Protein AF-A0A850B6E8-F1 (afdb_monomer_lite)

Sec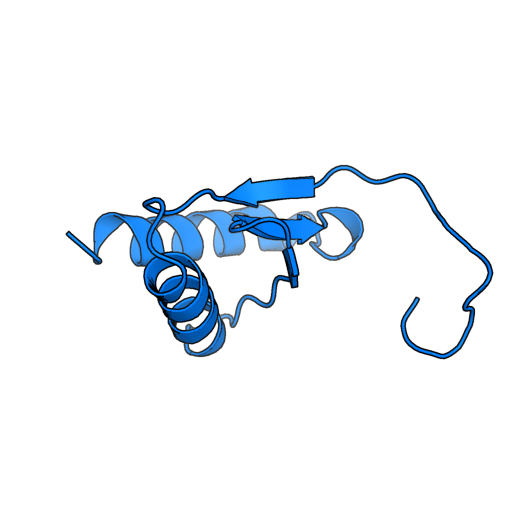ondary structure (DSSP, 8-state):
--SS-SS------EEEEE--SSHHHHHHHHHHHHHSSS----EEETTEEEEEGGGS-GGGHHHHHHHHHHHHHTT-

Radius of gyration: 13.29 Å; chains: 1; bounding box: 31×32×26 Å

Sequence (76 aa):
GGGASPDGSLPTWCVRLEGPSETDAVTGLARDLRASNPAIVGRIRDHALILDMRAVFRAEEGLLTEQLHRALIDRQ

pLDDT: mean 86.65, std 12.42, range [50.19, 97.19]

Structure (mmCIF, N/CA/C/O backbone):
data_AF-A0A850B6E8-F1
#
_entry.id   AF-A0A850B6E8-F1
#
loop_
_atom_site.group_PDB
_atom_site.id
_atom_site.type_symbol
_atom_site.label_atom_id
_atom_site.label_alt_id
_atom_site.label_comp_id
_atom_site.label_asym_id
_atom_site.label_entity_id
_atom_site.label_seq_id
_atom_site.pdbx_PDB_ins_code
_atom_site.Cartn_x
_atom_site.Cartn_y
_atom_site.Cartn_z
_atom_site.occupancy
_atom_site.B_iso_or_equiv
_atom_site.auth_seq_id
_atom_site.auth_comp_id
_atom_site.auth_asym_id
_atom_site.auth_atom_id
_atom_site.pdbx_PDB_model_num
ATOM 1 N N . GLY A 1 1 ? 7.947 -12.149 -8.754 1.00 58.28 1 GLY A N 1
ATOM 2 C CA . GLY A 1 1 ? 9.012 -11.174 -8.461 1.00 58.28 1 GLY A CA 1
ATOM 3 C C . GLY A 1 1 ? 8.999 -10.880 -6.982 1.00 58.28 1 GLY A C 1
ATOM 4 O O . GLY A 1 1 ? 8.099 -10.202 -6.517 1.00 58.28 1 GLY A O 1
ATOM 5 N N . GLY A 1 2 ? 9.943 -11.477 -6.266 1.00 57.75 2 GLY A N 1
ATOM 6 C CA . GLY A 1 2 ? 10.057 -11.492 -4.810 1.00 57.75 2 GLY A CA 1
ATOM 7 C C . GLY A 1 2 ? 11.051 -12.595 -4.458 1.00 57.75 2 GLY A C 1
ATOM 8 O O . GLY A 1 2 ? 10.655 -13.732 -4.247 1.00 57.75 2 GLY A O 1
ATOM 9 N N . GLY A 1 3 ? 12.346 -12.302 -4.595 1.00 62.88 3 GLY A N 1
ATOM 10 C CA . GLY A 1 3 ? 13.458 -13.228 -4.327 1.00 62.88 3 GLY A CA 1
ATOM 11 C C . GLY A 1 3 ? 13.790 -14.250 -5.426 1.00 62.88 3 GLY A C 1
ATOM 12 O O . GLY A 1 3 ? 14.961 -14.497 -5.670 1.00 62.88 3 GLY A O 1
ATOM 13 N N . ALA A 1 4 ? 12.797 -14.807 -6.128 1.00 66.12 4 ALA A N 1
ATOM 14 C CA . ALA A 1 4 ? 13.020 -15.945 -7.040 1.00 66.12 4 ALA A CA 1
ATOM 15 C C . ALA A 1 4 ? 13.529 -15.594 -8.457 1.00 66.12 4 ALA A C 1
ATOM 17 O O . ALA A 1 4 ? 13.977 -16.471 -9.186 1.00 66.12 4 ALA A O 1
ATOM 18 N N . SER A 1 5 ? 13.433 -14.332 -8.876 1.00 65.75 5 SER A N 1
ATOM 19 C CA . SER A 1 5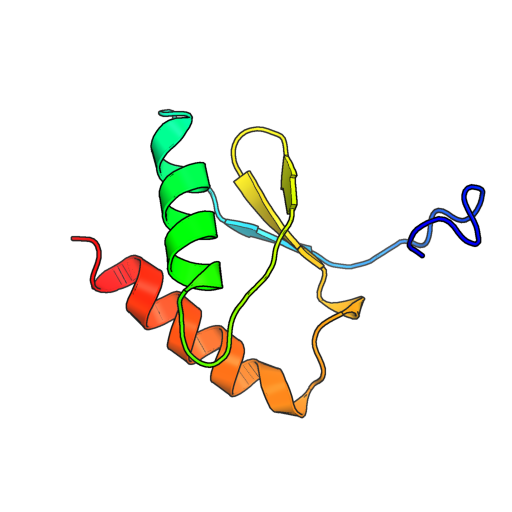 ? 13.949 -13.866 -10.171 1.00 65.75 5 SER A CA 1
ATOM 20 C C . SER A 1 5 ? 14.364 -12.398 -10.022 1.00 65.75 5 SER A C 1
ATOM 22 O O . SER A 1 5 ? 13.497 -11.520 -10.066 1.00 65.75 5 SER A O 1
ATOM 24 N N . PRO A 1 6 ? 15.645 -12.135 -9.704 1.00 65.44 6 PRO A N 1
ATOM 25 C CA . PRO A 1 6 ? 16.153 -10.783 -9.471 1.00 65.44 6 PRO A CA 1
ATOM 26 C C . PRO A 1 6 ? 16.388 -9.991 -10.767 1.00 65.44 6 PRO A C 1
ATOM 28 O O . PRO A 1 6 ? 16.315 -8.767 -10.740 1.00 65.44 6 PRO A O 1
ATOM 31 N N . ASP A 1 7 ? 16.586 -10.670 -11.900 1.00 67.50 7 ASP A N 1
ATOM 32 C CA . ASP A 1 7 ? 17.083 -10.042 -13.136 1.00 67.50 7 ASP A CA 1
ATOM 33 C C . ASP A 1 7 ? 15.982 -9.454 -14.043 1.00 67.50 7 ASP A C 1
ATOM 35 O O . ASP A 1 7 ? 16.265 -8.802 -15.047 1.00 67.50 7 ASP A O 1
ATOM 39 N N . GLY A 1 8 ? 14.705 -9.658 -13.705 1.00 64.44 8 GLY A N 1
ATOM 40 C CA . GLY A 1 8 ? 13.576 -9.192 -14.510 1.00 64.44 8 GLY A CA 1
ATOM 41 C C . G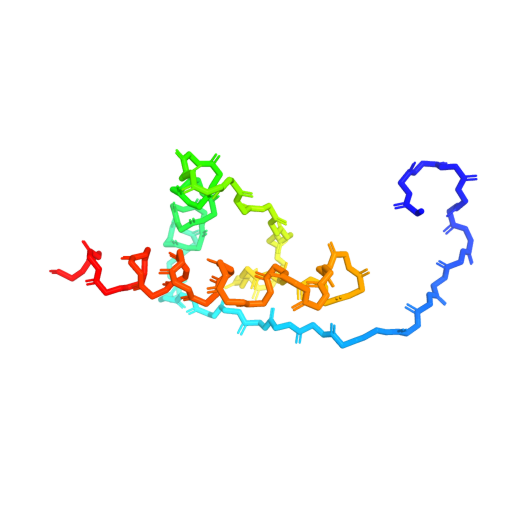LY A 1 8 ? 12.978 -7.881 -14.004 1.00 64.44 8 GLY A C 1
ATOM 42 O O . GLY A 1 8 ? 12.119 -7.901 -13.121 1.00 64.44 8 GLY A O 1
ATOM 43 N N . SER A 1 9 ? 13.343 -6.744 -14.609 1.00 71.19 9 SER A N 1
ATOM 44 C CA . SER A 1 9 ? 12.511 -5.536 -14.513 1.00 71.19 9 SER A CA 1
ATOM 45 C C . SER A 1 9 ? 11.433 -5.586 -15.597 1.00 71.19 9 SER A C 1
ATOM 47 O O . SER A 1 9 ? 11.727 -5.599 -16.789 1.00 71.19 9 SER A O 1
ATOM 49 N N . LEU A 1 10 ? 10.173 -5.679 -15.178 1.00 82.56 10 LEU A N 1
ATOM 50 C CA . LEU A 1 10 ? 9.021 -5.637 -16.076 1.00 82.56 10 LEU A CA 1
ATOM 51 C C . LEU A 1 10 ? 8.295 -4.304 -15.871 1.00 82.56 10 LEU A C 1
ATOM 53 O O . LEU A 1 10 ? 7.910 -4.033 -14.723 1.00 82.56 10 LEU A O 1
ATOM 57 N N . PRO A 1 11 ? 8.091 -3.501 -16.934 1.00 88.94 11 PRO A N 1
ATOM 58 C CA . PRO A 1 11 ? 7.368 -2.240 -16.832 1.00 88.94 11 PRO A CA 1
ATOM 59 C C . PRO A 1 11 ? 5.936 -2.488 -16.347 1.00 88.94 11 PRO A C 1
ATOM 61 O O . PRO A 1 11 ? 5.316 -3.500 -16.672 1.00 88.94 11 PRO A O 1
ATOM 64 N N . THR A 1 12 ? 5.427 -1.572 -15.530 1.00 92.50 12 THR A N 1
ATOM 65 C CA . THR A 1 12 ? 4.090 -1.645 -14.930 1.00 92.50 12 THR A CA 1
ATOM 66 C C . THR A 1 12 ? 3.581 -0.239 -14.636 1.00 92.50 12 THR A C 1
ATOM 68 O O . THR A 1 12 ? 4.370 0.705 -14.537 1.00 92.50 12 THR A O 1
ATOM 71 N N . TRP A 1 13 ? 2.268 -0.111 -14.479 1.00 94.44 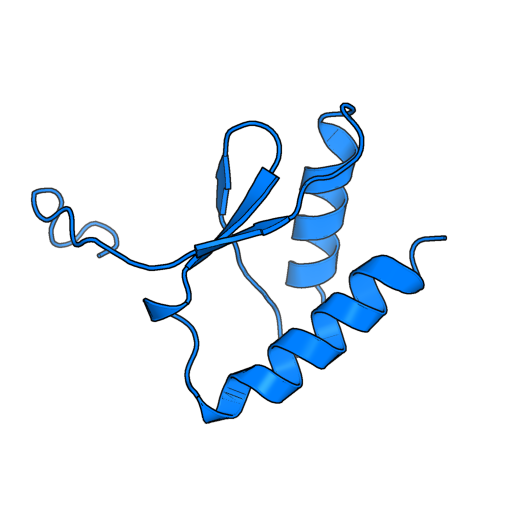13 TRP A N 1
ATOM 72 C CA . TRP A 1 13 ? 1.632 1.113 -14.013 1.00 94.44 13 TRP A CA 1
ATOM 73 C C . TRP A 1 13 ? 1.494 1.078 -12.494 1.00 94.44 13 TRP A C 1
ATOM 75 O O . TRP A 1 13 ? 1.029 0.090 -11.922 1.00 94.44 13 TRP A O 1
ATOM 85 N N . CYS A 1 14 ? 1.873 2.178 -11.849 1.00 95.25 14 CYS A N 1
ATOM 86 C CA . CYS A 1 14 ? 1.735 2.339 -10.409 1.00 95.25 14 CYS A CA 1
ATOM 87 C C . CYS A 1 14 ? 0.900 3.572 -10.078 1.00 95.25 14 CYS A C 1
ATOM 89 O O . CYS A 1 14 ? 1.014 4.600 -10.744 1.00 95.25 14 CYS A O 1
ATOM 91 N N . VAL A 1 15 ? 0.146 3.489 -8.986 1.00 95.06 15 VAL A N 1
ATOM 92 C CA . VAL A 1 15 ? -0.460 4.651 -8.334 1.00 95.06 15 VAL A CA 1
ATOM 93 C C . VAL A 1 15 ? 0.507 5.150 -7.265 1.00 95.06 15 VAL A C 1
ATOM 95 O O . VAL A 1 15 ? 0.978 4.374 -6.431 1.00 95.06 15 VAL A O 1
ATOM 98 N N . ARG A 1 16 ? 0.829 6.444 -7.313 1.00 95.12 16 ARG A N 1
ATOM 99 C CA . ARG A 1 16 ? 1.698 7.128 -6.351 1.00 95.12 16 ARG A CA 1
ATOM 100 C C . ARG A 1 16 ? 0.831 8.014 -5.462 1.00 95.12 16 ARG A C 1
ATOM 102 O O . ARG A 1 16 ? 0.198 8.937 -5.960 1.00 95.12 16 ARG A O 1
ATOM 109 N N . LEU A 1 17 ? 0.807 7.715 -4.168 1.00 92.06 17 LEU A N 1
ATOM 110 C CA . LEU A 1 17 ? 0.117 8.501 -3.149 1.00 92.06 17 LEU A CA 1
ATOM 111 C C . LEU A 1 17 ? 1.154 9.315 -2.380 1.00 92.06 17 LEU A C 1
ATOM 113 O O . LEU A 1 17 ? 2.021 8.752 -1.704 1.00 92.06 17 LEU A O 1
ATOM 117 N N . GLU A 1 18 ? 1.077 10.632 -2.519 1.00 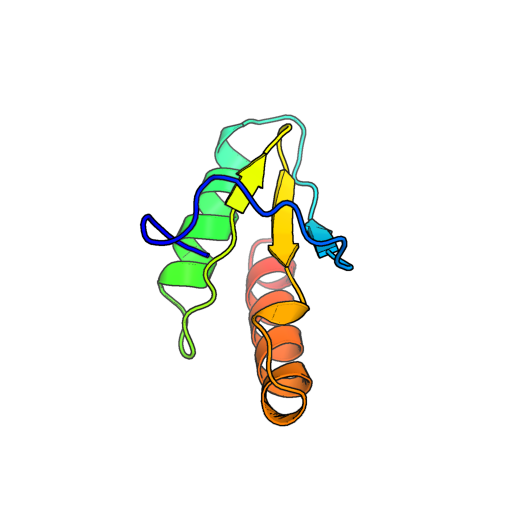88.62 18 GLU A N 1
ATOM 118 C CA . GLU A 1 18 ? 1.968 11.571 -1.844 1.00 88.62 18 GLU A CA 1
ATOM 119 C C . GLU A 1 18 ? 1.335 12.022 -0.531 1.00 88.62 18 GLU A C 1
ATOM 121 O O . GLU A 1 18 ? 0.140 12.313 -0.470 1.00 88.62 18 GLU A O 1
ATOM 126 N N . GLY A 1 19 ? 2.134 12.036 0.532 1.00 75.31 19 GLY A N 1
ATOM 127 C CA . GLY A 1 19 ? 1.753 12.658 1.795 1.00 75.31 19 GLY A CA 1
ATOM 128 C C . GLY A 1 19 ? 2.351 14.060 1.910 1.00 75.31 19 GLY A C 1
ATOM 129 O O . GLY A 1 19 ? 3.162 14.455 1.068 1.00 75.31 19 GLY A O 1
ATOM 130 N N . PRO A 1 20 ? 2.010 14.801 2.978 1.00 73.44 20 PRO A N 1
ATOM 131 C CA . PRO A 1 20 ? 2.809 15.936 3.421 1.00 73.44 20 PRO A CA 1
ATOM 132 C C . PRO A 1 20 ? 4.298 15.577 3.421 1.00 73.44 20 PRO A C 1
ATOM 134 O O . PRO A 1 20 ? 4.661 14.428 3.669 1.00 73.44 20 PRO A O 1
ATOM 137 N N . SER A 1 21 ? 5.168 16.562 3.197 1.00 65.12 21 SER A N 1
ATOM 138 C CA . SER A 1 21 ? 6.630 16.390 3.137 1.00 65.12 21 SER A CA 1
ATOM 139 C C . SER A 1 21 ? 7.270 15.826 4.419 1.00 65.12 21 SER A C 1
ATOM 141 O O . SER A 1 21 ? 8.474 15.587 4.459 1.00 65.12 21 SER A O 1
ATOM 143 N N . GLU A 1 22 ? 6.477 15.585 5.460 1.00 67.12 22 GLU A N 1
ATOM 144 C CA . GLU A 1 22 ? 6.866 14.858 6.658 1.00 67.12 22 GLU A CA 1
ATOM 145 C C . GLU A 1 22 ? 6.898 13.343 6.389 1.00 67.12 22 GLU A C 1
ATOM 147 O O . GLU A 1 22 ? 5.883 12.709 6.094 1.00 67.12 22 GLU A O 1
ATOM 152 N N . THR A 1 23 ? 8.081 12.739 6.535 1.00 63.50 23 THR A N 1
ATOM 153 C CA . THR A 1 23 ? 8.344 11.300 6.324 1.00 63.50 23 THR A CA 1
ATOM 154 C C . THR A 1 23 ? 7.381 10.371 7.082 1.00 63.50 23 THR A C 1
ATOM 156 O O . THR A 1 23 ? 7.092 9.257 6.626 1.00 63.50 23 THR A O 1
ATOM 159 N N . ASP A 1 24 ? 6.841 10.828 8.211 1.00 80.44 24 ASP A N 1
ATOM 160 C CA . ASP A 1 24 ? 5.951 10.039 9.062 1.00 80.44 24 ASP A CA 1
ATOM 161 C C . ASP A 1 24 ? 4.533 9.904 8.497 1.00 80.44 24 ASP A C 1
ATOM 163 O O . ASP A 1 24 ? 3.878 8.889 8.743 1.00 80.44 24 ASP A O 1
ATOM 167 N N . ALA A 1 25 ? 4.069 10.845 7.670 1.00 85.44 25 ALA A N 1
ATOM 168 C CA . ALA A 1 25 ? 2.697 10.826 7.165 1.00 85.44 25 ALA A CA 1
ATOM 169 C C . ALA A 1 25 ? 2.436 9.627 6.236 1.00 85.44 25 ALA A C 1
ATOM 171 O O . ALA A 1 25 ? 1.460 8.893 6.403 1.00 85.44 25 ALA A O 1
ATOM 172 N N . VAL A 1 26 ? 3.348 9.366 5.295 1.00 91.12 26 VAL A N 1
ATOM 173 C CA . VAL A 1 26 ? 3.241 8.229 4.361 1.00 91.12 26 VAL A CA 1
ATOM 174 C C . VAL A 1 26 ? 3.438 6.895 5.078 1.00 91.12 26 VAL A C 1
ATOM 176 O O . VAL A 1 26 ? 2.764 5.910 4.769 1.00 91.12 26 VAL A O 1
ATOM 179 N N . THR A 1 27 ? 4.332 6.855 6.066 1.00 91.62 27 THR A N 1
ATOM 180 C CA . THR A 1 27 ? 4.561 5.657 6.882 1.00 91.62 27 THR A CA 1
ATOM 181 C C . THR A 1 27 ? 3.335 5.328 7.738 1.00 91.62 27 THR A C 1
ATOM 183 O O . THR A 1 27 ? 2.943 4.160 7.814 1.00 91.62 27 THR A O 1
ATOM 186 N N . GLY A 1 28 ? 2.692 6.345 8.319 1.00 91.88 28 GLY A N 1
ATOM 187 C CA . GLY A 1 28 ? 1.422 6.231 9.036 1.00 91.88 28 GLY A CA 1
ATOM 188 C C . GLY A 1 28 ? 0.287 5.750 8.133 1.00 91.88 28 GLY A C 1
ATOM 189 O O . GLY A 1 28 ? -0.397 4.789 8.478 1.00 91.88 28 GLY A O 1
ATOM 190 N N . LEU A 1 29 ? 0.154 6.320 6.931 1.00 92.00 29 LEU A N 1
ATOM 191 C CA . LEU A 1 29 ? -0.817 5.854 5.936 1.00 92.00 29 LEU A CA 1
ATOM 192 C C . LEU A 1 29 ? -0.603 4.381 5.573 1.00 92.00 29 LEU A C 1
ATOM 194 O O . LEU A 1 29 ? -1.541 3.588 5.613 1.00 92.00 29 LEU A O 1
ATOM 198 N N . ALA A 1 30 ? 0.636 3.986 5.274 1.00 94.06 30 ALA A N 1
ATOM 199 C CA . ALA A 1 30 ? 0.959 2.601 4.948 1.00 94.06 30 ALA A CA 1
ATOM 200 C C . ALA A 1 30 ? 0.709 1.642 6.124 1.00 94.06 30 ALA A C 1
ATOM 202 O O . ALA A 1 30 ? 0.365 0.482 5.909 1.00 94.06 30 ALA A O 1
ATOM 203 N N . ARG A 1 31 ? 0.902 2.095 7.369 1.00 94.19 31 ARG A N 1
ATOM 204 C CA . ARG A 1 31 ? 0.576 1.315 8.569 1.00 94.19 31 ARG A CA 1
ATOM 205 C C . ARG A 1 31 ? -0.928 1.089 8.684 1.00 94.19 31 ARG A C 1
ATOM 207 O O . ARG A 1 31 ? -1.332 -0.047 8.911 1.00 94.19 31 ARG A O 1
ATOM 214 N N . ASP A 1 32 ? -1.722 2.133 8.509 1.00 93.06 32 ASP A N 1
ATOM 215 C CA . ASP A 1 32 ? -3.165 2.052 8.731 1.00 93.06 32 ASP A CA 1
ATOM 216 C C . ASP A 1 32 ? -3.852 1.257 7.615 1.00 93.06 32 ASP A C 1
ATOM 218 O O . ASP A 1 32 ? -4.688 0.403 7.894 1.00 93.06 32 ASP A O 1
ATOM 222 N N . LEU A 1 33 ? -3.385 1.403 6.372 1.00 95.12 33 LEU A N 1
ATOM 223 C CA . LEU A 1 33 ? -3.784 0.547 5.249 1.00 95.12 33 LEU A CA 1
ATOM 224 C C . LEU A 1 33 ? -3.395 -0.929 5.444 1.00 95.12 33 LEU A C 1
ATOM 226 O O . LEU A 1 33 ? -4.117 -1.821 5.013 1.00 95.12 33 LEU A O 1
ATOM 230 N N . ARG A 1 34 ? -2.278 -1.232 6.117 1.00 96.62 34 ARG A N 1
ATOM 231 C CA . ARG A 1 34 ? -1.945 -2.625 6.474 1.00 96.62 34 ARG A CA 1
ATOM 232 C C . ARG A 1 34 ? -2.857 -3.197 7.557 1.00 96.62 34 ARG A C 1
ATOM 234 O O . ARG A 1 34 ? -2.999 -4.413 7.629 1.00 96.62 34 ARG A O 1
ATOM 241 N N . ALA A 1 35 ? -3.420 -2.343 8.406 1.00 95.88 35 ALA A N 1
ATOM 242 C CA . ALA A 1 35 ? -4.318 -2.733 9.486 1.00 95.88 35 ALA A CA 1
ATOM 243 C C . ALA A 1 35 ? -5.800 -2.764 9.062 1.00 95.88 35 ALA A C 1
ATOM 245 O O . ALA A 1 35 ? -6.636 -3.217 9.844 1.00 95.88 35 ALA A O 1
ATOM 246 N N . SER A 1 36 ? -6.135 -2.293 7.855 1.00 94.56 36 SER A N 1
ATOM 247 C CA . SER A 1 36 ? -7.504 -2.297 7.335 1.00 94.56 36 SER A CA 1
ATOM 248 C C . SER A 1 36 ? -7.978 -3.697 6.935 1.00 94.56 36 SER A C 1
ATOM 250 O O . SER A 1 36 ? -7.204 -4.653 6.872 1.00 94.56 36 SER A O 1
ATOM 252 N N . ASN A 1 37 ? -9.275 -3.815 6.636 1.00 94.12 37 ASN A N 1
ATOM 253 C CA . ASN A 1 37 ? -9.874 -5.042 6.122 1.00 94.12 37 ASN A CA 1
ATOM 254 C C . ASN A 1 37 ? -10.707 -4.746 4.853 1.00 94.12 37 ASN A C 1
ATOM 256 O O . ASN A 1 37 ? -11.789 -4.167 4.983 1.00 94.12 37 ASN A O 1
ATOM 260 N N . PRO A 1 38 ? -10.238 -5.138 3.649 1.00 94.31 38 PRO A N 1
ATOM 261 C CA . PRO A 1 38 ? -9.006 -5.895 3.390 1.00 94.31 38 PRO A CA 1
ATOM 262 C C . PRO A 1 38 ? -7.731 -5.075 3.644 1.00 94.31 38 PRO A C 1
ATOM 264 O O . PRO A 1 38 ? -7.744 -3.846 3.565 1.00 94.31 38 PRO A O 1
ATOM 267 N N . ALA A 1 39 ? -6.630 -5.767 3.942 1.00 96.62 39 ALA A N 1
ATOM 268 C CA . ALA A 1 39 ? -5.326 -5.138 4.128 1.00 96.62 39 ALA A CA 1
ATOM 269 C C . ALA A 1 39 ? -4.730 -4.724 2.777 1.00 96.62 39 ALA A C 1
ATOM 271 O O . ALA A 1 39 ? -4.699 -5.516 1.834 1.00 96.62 39 ALA A O 1
ATOM 272 N N . ILE A 1 40 ? -4.202 -3.504 2.702 1.00 97.19 40 ILE A N 1
ATOM 273 C CA . ILE A 1 40 ? -3.516 -2.981 1.518 1.00 97.19 40 ILE A CA 1
ATOM 274 C C . ILE A 1 40 ? -2.031 -2.823 1.822 1.00 97.19 40 ILE A C 1
ATOM 276 O O . ILE A 1 40 ? -1.624 -2.141 2.765 1.00 97.19 40 ILE A O 1
ATOM 280 N N . VAL A 1 41 ? -1.198 -3.438 0.982 1.00 96.31 41 VAL A N 1
ATOM 281 C CA . VAL A 1 41 ? 0.260 -3.405 1.119 1.00 96.31 41 VAL A CA 1
ATOM 282 C C . VAL A 1 41 ? 0.877 -2.757 -0.114 1.00 96.31 41 VAL A C 1
ATOM 284 O 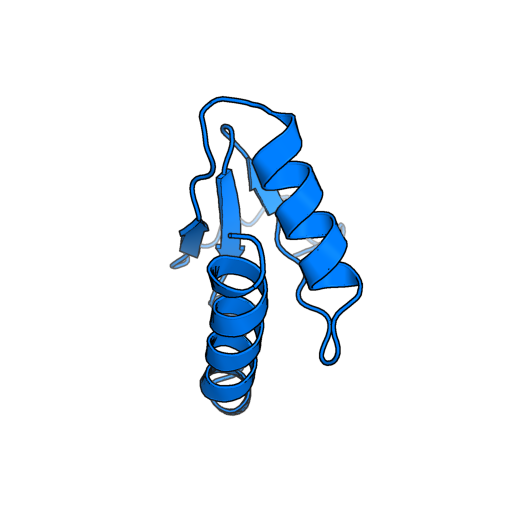O . VAL A 1 41 ? 0.831 -3.304 -1.212 1.00 96.31 41 VAL A O 1
ATOM 287 N N . GLY A 1 42 ? 1.492 -1.593 0.087 1.00 94.62 42 GLY A N 1
ATOM 288 C CA . GLY A 1 42 ? 2.283 -0.892 -0.923 1.00 94.62 42 GLY A CA 1
ATOM 289 C C . GLY A 1 42 ? 3.752 -0.760 -0.533 1.00 94.62 42 GLY A C 1
ATOM 290 O O . GLY A 1 42 ? 4.161 -1.085 0.584 1.00 94.62 42 GLY A O 1
ATOM 291 N N . ARG A 1 43 ? 4.557 -0.241 -1.461 1.00 93.38 43 ARG A N 1
ATOM 292 C CA . ARG A 1 43 ? 5.971 0.084 -1.235 1.00 93.38 43 ARG A CA 1
ATOM 293 C C . ARG A 1 43 ? 6.118 1.568 -0.930 1.00 93.38 43 ARG A C 1
ATOM 295 O O . ARG A 1 43 ? 5.607 2.382 -1.684 1.00 93.38 43 ARG A O 1
ATOM 302 N N . ILE A 1 44 ? 6.895 1.927 0.086 1.00 92.25 44 ILE A N 1
ATOM 303 C CA . ILE A 1 44 ? 7.308 3.322 0.286 1.00 92.25 44 ILE A CA 1
ATOM 304 C C . ILE A 1 44 ? 8.574 3.585 -0.535 1.00 92.25 44 ILE A C 1
ATOM 306 O O . ILE A 1 44 ? 9.540 2.825 -0.444 1.00 92.25 44 ILE A O 1
ATOM 310 N N . ARG A 1 45 ? 8.563 4.631 -1.364 1.00 90.75 45 ARG A N 1
ATOM 311 C CA . ARG A 1 45 ? 9.721 5.091 -2.146 1.00 90.75 45 ARG A CA 1
ATOM 312 C C . ARG A 1 45 ? 9.577 6.583 -2.437 1.00 90.75 45 ARG A C 1
ATOM 314 O O . ARG A 1 45 ? 8.483 7.022 -2.769 1.00 90.75 45 ARG A O 1
ATOM 321 N N . ASP A 1 46 ? 10.668 7.339 -2.332 1.00 88.94 46 ASP A N 1
ATOM 322 C CA . ASP A 1 46 ? 10.718 8.782 -2.631 1.00 88.94 46 ASP A CA 1
ATOM 323 C C . ASP A 1 46 ? 9.591 9.578 -1.946 1.00 88.94 46 ASP A C 1
ATOM 325 O O . ASP A 1 46 ? 8.862 10.330 -2.599 1.00 88.94 46 ASP A O 1
ATOM 329 N N . HIS A 1 47 ? 9.416 9.343 -0.639 1.00 88.44 47 HIS A N 1
ATOM 330 C CA . HIS A 1 47 ? 8.378 9.957 0.201 1.00 88.44 47 HIS A CA 1
ATOM 331 C C . HIS A 1 47 ? 6.941 9.756 -0.308 1.00 88.44 47 HIS A C 1
ATOM 333 O O . HIS A 1 47 ? 6.073 10.589 -0.074 1.00 88.44 47 HIS A O 1
ATOM 339 N N . ALA A 1 48 ? 6.675 8.642 -0.990 1.00 92.12 48 ALA A N 1
ATOM 340 C CA . ALA A 1 48 ? 5.342 8.288 -1.457 1.00 92.12 48 ALA A CA 1
ATOM 341 C C . ALA A 1 48 ? 5.038 6.804 -1.235 1.00 92.12 48 ALA A C 1
ATOM 343 O O . ALA A 1 48 ? 5.935 5.953 -1.247 1.00 92.12 48 ALA A O 1
ATOM 344 N N . LEU A 1 49 ? 3.754 6.491 -1.059 1.00 94.25 49 LEU A N 1
ATOM 345 C CA . LEU A 1 49 ? 3.251 5.124 -1.076 1.00 94.25 49 LEU A CA 1
ATOM 346 C C . LEU A 1 49 ? 2.933 4.738 -2.523 1.00 94.25 49 LEU A C 1
ATOM 348 O O . LEU A 1 49 ? 2.139 5.387 -3.199 1.00 94.25 49 LEU A O 1
ATOM 352 N N . ILE A 1 50 ? 3.571 3.676 -2.999 1.00 95.69 50 ILE A N 1
ATOM 353 C CA . ILE A 1 50 ? 3.457 3.160 -4.358 1.00 95.69 50 ILE A CA 1
ATOM 354 C C . ILE A 1 50 ? 2.645 1.868 -4.335 1.00 95.69 50 ILE A C 1
ATOM 356 O O . ILE A 1 50 ? 3.031 0.895 -3.677 1.00 95.69 50 ILE A O 1
ATOM 360 N N . LEU A 1 51 ? 1.558 1.851 -5.101 1.00 96.06 51 LEU A N 1
ATOM 361 C CA . LEU A 1 51 ? 0.731 0.674 -5.353 1.00 96.06 51 LEU A CA 1
ATOM 362 C C . LEU A 1 51 ? 0.969 0.212 -6.792 1.00 96.06 51 LEU A C 1
ATOM 364 O O . LEU A 1 51 ? 0.715 0.962 -7.732 1.00 96.06 51 LEU A O 1
ATOM 368 N N . ASP A 1 52 ? 1.504 -0.996 -6.966 1.00 95.31 52 ASP A N 1
ATOM 369 C CA . ASP A 1 52 ? 1.736 -1.595 -8.285 1.00 95.31 52 ASP A CA 1
ATOM 370 C C . ASP A 1 52 ? 0.459 -2.310 -8.739 1.00 95.31 52 ASP A C 1
ATOM 372 O O . ASP A 1 52 ? 0.081 -3.334 -8.167 1.00 95.31 52 ASP A O 1
ATOM 376 N N . MET A 1 53 ? -0.195 -1.782 -9.776 1.00 94.88 53 MET A N 1
ATOM 377 C CA . MET A 1 53 ? -1.491 -2.292 -10.237 1.00 94.88 53 MET A CA 1
ATOM 378 C C . MET A 1 53 ? -1.399 -3.703 -10.818 1.00 94.88 53 MET A C 1
ATOM 380 O O . MET A 1 53 ? -2.407 -4.391 -10.917 1.00 94.88 53 MET A O 1
ATOM 384 N N . ARG A 1 54 ? -0.194 -4.189 -11.143 1.00 93.69 54 ARG A N 1
ATOM 385 C CA . ARG A 1 54 ? 0.014 -5.587 -11.548 1.00 93.69 54 ARG A CA 1
ATOM 386 C C . ARG A 1 54 ? -0.333 -6.584 -10.439 1.00 93.69 54 ARG A C 1
ATOM 388 O O . ARG A 1 54 ? -0.621 -7.736 -10.745 1.00 93.69 54 ARG A O 1
ATOM 395 N N . ALA A 1 55 ? -0.252 -6.169 -9.174 1.00 93.12 55 ALA A N 1
ATOM 396 C CA . ALA A 1 55 ? -0.585 -7.005 -8.023 1.00 93.12 55 ALA A CA 1
ATOM 397 C C . ALA A 1 55 ? -2.044 -6.846 -7.559 1.00 93.12 55 ALA A C 1
ATOM 399 O O . ALA A 1 55 ? -2.416 -7.456 -6.564 1.00 93.12 55 ALA A O 1
ATOM 400 N N . VAL A 1 56 ? -2.845 -6.033 -8.255 1.00 94.94 56 VAL A N 1
ATOM 401 C CA . VAL A 1 56 ? -4.251 -5.769 -7.930 1.00 94.94 56 VAL A CA 1
ATOM 402 C C . VAL A 1 56 ? -5.122 -6.460 -8.973 1.00 94.94 56 VAL A C 1
ATOM 404 O O . VAL A 1 56 ? -5.002 -6.192 -10.170 1.00 94.94 56 VAL A O 1
ATOM 407 N N . PHE A 1 57 ? -6.007 -7.357 -8.547 1.00 95.62 57 PHE A N 1
ATOM 408 C CA . PHE A 1 57 ? -6.959 -7.980 -9.460 1.00 95.62 57 PHE A CA 1
ATOM 409 C C . PHE A 1 57 ? -8.092 -7.008 -9.801 1.00 95.62 57 PHE A C 1
ATOM 411 O O . PHE A 1 57 ? -8.533 -6.225 -8.965 1.00 95.62 57 PHE A O 1
ATOM 418 N N . ARG A 1 58 ? -8.655 -7.113 -11.013 1.00 94.62 58 ARG A N 1
ATOM 419 C CA . ARG A 1 58 ? -9.773 -6.254 -11.449 1.00 94.62 58 ARG A CA 1
ATOM 420 C C . ARG A 1 58 ? -10.961 -6.266 -10.473 1.00 94.62 58 ARG A C 1
ATOM 422 O O . ARG A 1 58 ? -11.602 -5.245 -10.265 1.00 94.62 58 ARG A O 1
ATOM 429 N N . ALA A 1 59 ? -11.258 -7.416 -9.865 1.00 96.56 59 ALA A N 1
ATOM 430 C CA . ALA A 1 59 ? -12.339 -7.538 -8.883 1.00 96.56 59 ALA A CA 1
ATOM 431 C C . ALA A 1 59 ? -12.049 -6.804 -7.556 1.00 96.56 59 ALA A C 1
ATOM 433 O O . ALA A 1 59 ? -12.974 -6.512 -6.805 1.00 96.56 59 ALA A O 1
ATOM 434 N N . GLU A 1 60 ? -10.783 -6.494 -7.271 1.00 96.44 60 GLU A N 1
ATOM 435 C CA . GLU A 1 60 ? -10.343 -5.814 -6.050 1.00 96.44 60 GLU A CA 1
ATOM 436 C C . GLU A 1 60 ? -10.297 -4.291 -6.207 1.00 96.44 60 GLU A C 1
ATOM 438 O O . GLU A 1 60 ? -10.190 -3.592 -5.206 1.00 96.44 60 GLU A O 1
ATOM 443 N N . GLU A 1 61 ? -10.417 -3.752 -7.427 1.00 95.25 61 GLU A N 1
ATOM 444 C CA . GLU A 1 61 ? -10.333 -2.305 -7.691 1.00 95.25 61 GLU A CA 1
ATOM 445 C C . GLU A 1 61 ? -11.338 -1.497 -6.849 1.00 95.25 61 GLU A C 1
ATOM 447 O O . GLU A 1 61 ? -10.999 -0.444 -6.300 1.00 95.25 61 GLU A O 1
ATOM 452 N N . GLY A 1 62 ? -12.561 -2.015 -6.688 1.00 96.69 62 GLY A N 1
ATOM 453 C CA . GLY A 1 62 ? -13.590 -1.399 -5.845 1.00 96.69 62 GLY A CA 1
ATOM 454 C C . GLY A 1 62 ? -13.217 -1.391 -4.360 1.00 96.69 62 GLY A C 1
ATOM 455 O O . GLY A 1 62 ? -13.313 -0.352 -3.709 1.00 96.69 62 GLY A O 1
ATOM 456 N N . LEU A 1 63 ? -12.719 -2.521 -3.846 1.00 95.94 63 LEU A N 1
ATOM 457 C CA . LEU A 1 63 ? -12.270 -2.649 -2.456 1.00 95.94 63 LEU A CA 1
ATOM 458 C C . LEU A 1 63 ? -11.070 -1.738 -2.179 1.00 95.94 63 LEU A C 1
ATOM 460 O O . LEU A 1 63 ? -11.035 -1.050 -1.162 1.00 95.94 63 LEU A O 1
ATOM 464 N N . LEU A 1 64 ? -10.111 -1.697 -3.107 1.00 95.88 64 LEU A N 1
ATOM 465 C CA . LEU A 1 64 ? -8.949 -0.822 -3.034 1.00 95.88 64 LEU A CA 1
ATOM 466 C C . LEU A 1 64 ? -9.379 0.644 -2.934 1.00 95.88 64 LEU A C 1
ATOM 468 O O . LEU A 1 64 ? -8.917 1.365 -2.053 1.00 95.88 64 LEU A O 1
ATOM 472 N N . THR A 1 65 ? -10.291 1.069 -3.808 1.00 94.75 65 THR A N 1
ATOM 473 C CA . THR A 1 65 ? -10.790 2.450 -3.839 1.00 94.75 65 THR A CA 1
ATOM 474 C C . THR A 1 65 ? -11.499 2.815 -2.539 1.00 94.75 65 THR A C 1
ATOM 476 O O . THR A 1 65 ? -11.238 3.875 -1.973 1.00 94.75 65 THR A O 1
ATOM 479 N N . GLU A 1 66 ? -12.355 1.929 -2.031 1.00 95.00 66 GLU A N 1
ATOM 480 C CA . GLU A 1 66 ? -13.091 2.154 -0.788 1.00 95.00 66 GLU A CA 1
ATOM 481 C C . GLU A 1 66 ? -12.158 2.288 0.422 1.00 95.00 66 GLU A C 1
ATOM 483 O O . GLU A 1 66 ? -12.298 3.219 1.216 1.00 95.00 66 GLU A O 1
ATOM 488 N N . GLN A 1 67 ? -11.177 1.393 0.560 1.00 94.31 67 GLN A N 1
ATOM 489 C CA . GLN A 1 67 ? -10.239 1.454 1.680 1.00 94.31 67 GLN A CA 1
ATOM 490 C C . GLN A 1 67 ? -9.301 2.663 1.584 1.00 94.31 67 GLN A C 1
ATOM 492 O O . GLN A 1 67 ? -9.019 3.290 2.604 1.00 94.31 67 GLN A O 1
ATOM 497 N N . LEU A 1 68 ? -8.852 3.032 0.378 1.00 93.38 68 LEU A N 1
ATOM 498 C CA . LEU A 1 68 ? -8.075 4.256 0.175 1.00 93.38 68 LEU A CA 1
ATOM 499 C C . LEU A 1 68 ? -8.888 5.497 0.538 1.00 93.38 68 LEU A C 1
ATOM 501 O O . LEU A 1 68 ? -8.365 6.390 1.196 1.00 93.38 68 LEU A O 1
ATOM 505 N N . HIS A 1 69 ? -10.162 5.543 0.152 1.00 92.06 69 HIS A N 1
ATOM 506 C CA . HIS A 1 69 ? -11.044 6.652 0.491 1.00 92.06 69 HIS A CA 1
ATOM 507 C C . HIS A 1 69 ? -11.174 6.825 2.008 1.00 92.06 69 HIS A C 1
ATOM 509 O O . HIS A 1 69 ? -10.903 7.911 2.514 1.00 92.06 69 HIS A O 1
ATOM 515 N N . ARG A 1 70 ? -11.488 5.746 2.739 1.00 91.31 70 ARG A N 1
ATOM 516 C CA . ARG A 1 70 ? -11.559 5.764 4.211 1.00 91.31 70 ARG A CA 1
ATOM 517 C C . ARG A 1 70 ? -10.233 6.205 4.832 1.00 91.31 70 ARG A C 1
ATOM 519 O O . ARG A 1 70 ? -10.191 7.145 5.613 1.00 91.31 70 ARG A O 1
ATOM 526 N N . ALA A 1 71 ? -9.122 5.594 4.423 1.00 89.06 71 ALA A N 1
ATOM 527 C CA . ALA A 1 71 ? -7.806 5.884 4.991 1.00 89.06 71 ALA A CA 1
ATOM 528 C C . ALA A 1 71 ? -7.279 7.299 4.689 1.00 89.06 71 ALA A C 1
ATOM 530 O O . ALA A 1 71 ? -6.373 7.758 5.383 1.00 89.06 71 ALA A O 1
ATOM 531 N N . LEU A 1 72 ? -7.785 7.969 3.649 1.00 85.94 72 LEU A N 1
ATOM 532 C CA . LEU A 1 72 ? -7.372 9.326 3.280 1.00 85.94 72 LEU A CA 1
ATOM 533 C C . LEU A 1 72 ? -8.306 10.403 3.836 1.00 85.94 72 LEU A C 1
ATOM 535 O O . LEU A 1 72 ? -7.822 11.471 4.201 1.00 85.94 72 LEU A O 1
ATOM 539 N N . ILE A 1 73 ? -9.613 10.141 3.900 1.00 81.31 73 ILE A N 1
ATOM 540 C CA . ILE A 1 73 ? -10.596 11.118 4.382 1.00 81.31 73 ILE A CA 1
ATOM 541 C C . ILE A 1 73 ? -10.755 11.058 5.901 1.00 81.31 73 ILE A C 1
ATOM 543 O O . ILE A 1 73 ? -10.754 12.108 6.533 1.00 81.31 73 ILE A O 1
ATOM 547 N N . ASP A 1 74 ? -10.779 9.869 6.509 1.00 67.81 74 ASP A N 1
ATOM 548 C CA . ASP A 1 74 ? -10.972 9.720 7.962 1.00 67.81 74 ASP A CA 1
ATOM 549 C C . ASP A 1 74 ? -9.727 10.139 8.781 1.00 67.81 74 ASP A C 1
ATOM 551 O O . ASP A 1 74 ? -9.718 10.048 10.007 1.00 67.81 74 ASP A O 1
ATOM 555 N N . ARG A 1 75 ? -8.648 10.574 8.110 1.00 61.78 75 ARG A N 1
ATOM 556 C CA . ARG A 1 75 ? -7.438 11.146 8.731 1.00 61.78 75 ARG A CA 1
ATOM 557 C C . ARG A 1 75 ? -7.493 12.662 8.945 1.00 61.78 75 ARG A C 1
ATOM 559 O O . ARG A 1 75 ? -6.543 13.184 9.532 1.00 61.78 75 ARG A O 1
ATOM 566 N N . GLN A 1 76 ? -8.510 13.357 8.429 1.00 50.19 76 GLN A N 1
ATOM 567 C CA . GLN A 1 76 ? -8.735 14.788 8.691 1.00 50.19 76 GLN A CA 1
ATOM 568 C C . GLN A 1 76 ? -9.538 14.991 9.974 1.00 50.19 76 GLN A C 1
ATOM 570 O O . GLN A 1 76 ? -9.242 15.983 10.674 1.00 50.19 76 GLN A O 1
#

Foldseek 3Di:
DPPPDPPDDDDFDKDKAADPPPLVGQVVLQVVQCVDVVRDHFDDDPRTTIDTCVPPDPVCPVVVVVSNCCSVVVVD